Protein AF-A0A0A7CCP2-F1 (afdb_monomer)

InterPro domains:
  IPR008147 Glutamine synthetase, N-terminal domain [PF03951] (9-53)
  IPR008147 Glutamine synthetase, N-terminal domain [PS51986] (1-55)
  IPR027302 Glutamine synthetase, N-terminal conserved site [PS00180] (12-29)
  IPR036651 Glutamine synthetase, N-terminal domain superfamily [G3DSA:3.10.20.70] (2-60)
  IPR036651 Glutamine synthetase, N-terminal domain superfamily [SSF54368] (8-56)
  IPR050292 Glutamine Synthetase [PTHR20852] (4-107)

pLDDT: mean 92.14, std 7.13, range [53.66, 98.12]

Foldseek 3Di:
DDDLVNDDKDWDFQCVVVQDDPVQGIKIWRFDDKDDDPVDDVDIDTDTFIAGPVNPHGRPPRPVVVDDDDPPDDDDDDDDDFDDDPRHTPPAPPDDGDDDPDCPVVHDD

Nearest PDB structures (foldseek):
  2ojw-assembly1_B-2  TM=9.021E-01  e=1.898E-05  Homo sapiens
  2qc8-assembly1_H  TM=7.861E-01  e=1.015E-05  Homo sapiens
  2ojw-assembly1_C-2  TM=7.911E-01  e=1.573E-05  Homo sapiens
  7v4k-assembly1_E  TM=9.386E-01  e=9.078E-05  Camellia sinensis
  2ojw-assembly1_E-2  TM=7.839E-01  e=2.152E-05  Homo sapiens

Secondary structure (DSSP, 8-state):
---GGGSPPEEEEGGGGTSS-TTS-EEEEEEEEEEE-TTSTT-EEEEEEEE-TTSSSBPTT--GGGS---TT-----------EETTEETTS-SSS--S-SSSSTT---

Radius of gyration: 20.4 Å; Cα contacts (8 Å, |Δi|>4): 120; chains: 1; bounding box: 45×33×53 Å

Organism: NCBI:txid1484228

Solvent-accessible surface area (backbone atoms only — not comparable to full-atom values): 7394 Å² total; per-residue (Å²): 131,86,56,75,88,74,56,70,74,44,74,49,68,19,43,85,68,79,70,30,58,86,90,65,23,60,27,23,36,40,73,76,48,80,43,80,30,92,89,41,89,95,37,68,42,73,45,59,46,46,19,33,76,83,67,73,49,71,28,95,84,38,64,64,83,76,57,81,92,54,95,87,67,84,86,88,81,88,85,83,84,80,62,69,51,97,94,36,55,63,89,50,52,98,66,85,73,65,79,77,96,64,73,72,73,94,48,86,134

Structure (mmCIF, N/CA/C/O backbone):
data_AF-A0A0A7CCP2-F1
#
_entry.id   AF-A0A0A7CCP2-F1
#
loop_
_atom_site.group_PDB
_atom_site.id
_atom_site.type_symbol
_atom_site.label_atom_id
_atom_site.label_alt_id
_atom_site.label_comp_id
_atom_site.label_asym_id
_atom_site.label_entity_id
_atom_site.label_seq_id
_atom_site.pdbx_PDB_ins_code
_atom_site.Cartn_x
_atom_site.Cartn_y
_atom_site.Cartn_z
_atom_site.occupancy
_atom_site.B_iso_or_equiv
_atom_site.auth_seq_id
_atom_site.auth_comp_id
_atom_s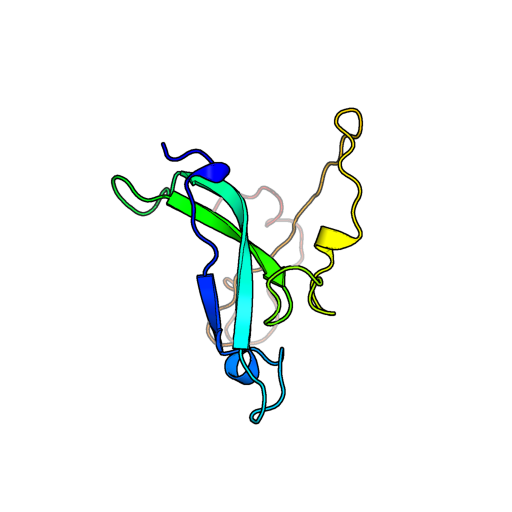ite.auth_asym_id
_atom_site.auth_atom_id
_atom_site.pdbx_PDB_model_num
ATOM 1 N N . PHE A 1 1 ? -19.704 -11.704 0.779 1.00 81.19 1 PHE A N 1
ATOM 2 C CA . PHE A 1 1 ? -18.528 -10.837 0.972 1.00 81.19 1 PHE A CA 1
ATOM 3 C C . PHE A 1 1 ? -18.670 -10.198 2.349 1.00 81.19 1 PHE A C 1
ATOM 5 O O . PHE A 1 1 ? -19.802 -9.814 2.638 1.00 81.19 1 PHE A O 1
ATOM 12 N N . PRO A 1 2 ? -17.644 -10.180 3.222 1.00 88.88 2 PRO A N 1
ATOM 13 C CA . PRO A 1 2 ? -17.786 -9.599 4.558 1.00 88.88 2 PRO A CA 1
ATOM 14 C C . PRO A 1 2 ? -18.061 -8.096 4.450 1.00 88.88 2 PRO A C 1
ATOM 16 O O . PRO A 1 2 ? -17.492 -7.431 3.582 1.00 88.88 2 PRO A O 1
ATOM 19 N N . THR A 1 3 ? -18.933 -7.572 5.309 1.00 92.75 3 THR A N 1
ATOM 20 C CA . THR A 1 3 ? -19.072 -6.120 5.467 1.00 92.75 3 THR A CA 1
ATOM 21 C C . THR A 1 3 ? -17.914 -5.592 6.308 1.00 92.75 3 THR A C 1
ATOM 23 O O . THR A 1 3 ? -17.258 -6.350 7.027 1.00 92.75 3 THR A O 1
ATOM 26 N N . LEU A 1 4 ? -17.633 -4.293 6.212 1.00 93.06 4 LEU A N 1
ATOM 27 C CA . LEU A 1 4 ? -16.505 -3.687 6.917 1.00 93.06 4 LEU A CA 1
ATOM 28 C C . LEU A 1 4 ? -16.627 -3.857 8.441 1.00 93.06 4 LEU A C 1
ATOM 30 O O . LEU A 1 4 ? -15.640 -4.119 9.118 1.00 93.06 4 LEU A O 1
ATOM 34 N N . GLU A 1 5 ? -17.852 -3.788 8.965 1.00 93.38 5 GLU A N 1
ATOM 35 C CA . GLU A 1 5 ? -18.175 -3.889 10.393 1.00 93.38 5 GLU A CA 1
ATOM 36 C C . GLU A 1 5 ? -17.981 -5.303 10.956 1.00 93.38 5 GLU A C 1
ATOM 38 O O . GLU A 1 5 ? -17.905 -5.483 12.169 1.00 93.38 5 GLU A O 1
ATOM 43 N N . GLN A 1 6 ? -17.914 -6.316 10.089 1.00 95.00 6 GLN A N 1
ATOM 44 C CA . GLN A 1 6 ? -17.680 -7.707 10.482 1.00 95.00 6 GLN A CA 1
ATOM 45 C C . GLN A 1 6 ? -16.192 -8.023 10.671 1.00 95.00 6 GLN A C 1
ATOM 47 O O . GLN A 1 6 ? -15.857 -9.088 11.192 1.00 95.00 6 GLN A O 1
ATOM 52 N N . LEU A 1 7 ? -15.298 -7.136 10.225 1.00 96.25 7 LEU A N 1
ATOM 53 C CA . LEU A 1 7 ? -13.859 -7.346 10.298 1.00 96.25 7 LEU A CA 1
ATOM 54 C C . LEU A 1 7 ? -13.314 -6.852 11.648 1.00 96.25 7 LEU A C 1
ATOM 56 O O . LEU A 1 7 ? -13.578 -5.711 12.034 1.00 96.25 7 LEU A O 1
ATOM 60 N N . PRO A 1 8 ? -12.546 -7.679 12.380 1.00 96.69 8 PRO A N 1
ATOM 61 C CA . PRO A 1 8 ? -11.993 -7.277 13.664 1.00 96.69 8 PRO A CA 1
ATOM 62 C C . PRO A 1 8 ? -10.848 -6.274 13.486 1.00 96.69 8 PRO A C 1
ATOM 64 O O . PRO A 1 8 ? -10.191 -6.222 12.442 1.00 96.69 8 PRO A O 1
ATOM 67 N N . LEU A 1 9 ? -10.558 -5.526 14.553 1.00 97.00 9 LEU A N 1
ATOM 68 C CA . LEU A 1 9 ? -9.256 -4.877 14.683 1.00 97.00 9 LEU A CA 1
ATOM 69 C C . LEU A 1 9 ? -8.168 -5.947 14.729 1.00 97.00 9 LEU A C 1
ATOM 71 O O . LEU A 1 9 ? -8.364 -7.022 15.302 1.00 97.00 9 LEU A O 1
ATOM 75 N N . TRP A 1 10 ? -7.010 -5.631 14.165 1.00 97.25 10 TRP A N 1
ATOM 76 C CA . TRP A 1 10 ? -5.849 -6.509 14.244 1.00 97.25 10 TRP A CA 1
ATOM 77 C C . TRP A 1 10 ? -4.621 -5.747 14.725 1.00 97.25 10 TRP A C 1
ATOM 79 O O . TRP A 1 10 ? -4.667 -4.532 14.873 1.00 97.25 10 TRP A O 1
ATOM 89 N N . GLY A 1 11 ? -3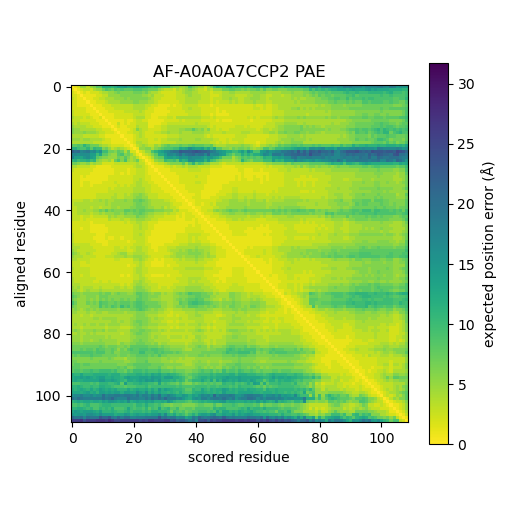.537 -6.453 15.014 1.00 96.06 11 GLY A N 1
ATOM 90 C CA . GLY A 1 11 ? -2.313 -5.878 15.550 1.00 96.06 11 GLY A CA 1
ATOM 91 C C . GLY A 1 11 ? -1.115 -6.309 14.726 1.00 96.06 11 GLY A C 1
ATOM 92 O O . GLY A 1 11 ? -1.134 -7.373 14.105 1.00 96.06 11 GLY A O 1
ATOM 93 N N . PHE A 1 12 ? -0.080 -5.482 14.726 1.00 95.75 12 PHE A N 1
ATOM 94 C CA . PHE A 1 12 ? 1.219 -5.824 14.165 1.00 95.75 12 PHE A CA 1
ATOM 95 C C . PHE A 1 12 ? 2.338 -5.160 14.967 1.00 95.75 12 PHE A C 1
ATOM 97 O O . PHE A 1 12 ? 2.116 -4.168 15.662 1.00 95.75 12 PHE A O 1
ATOM 104 N N . ASP A 1 13 ? 3.541 -5.714 14.842 1.00 94.56 13 ASP A N 1
ATOM 105 C CA . ASP A 1 13 ? 4.750 -5.143 15.425 1.00 94.56 13 ASP A CA 1
ATOM 106 C C . ASP A 1 13 ? 5.258 -3.975 14.565 1.00 94.56 13 ASP A C 1
ATOM 108 O O . ASP A 1 13 ? 5.830 -4.166 13.489 1.00 94.56 13 ASP A O 1
ATOM 112 N N . GLY A 1 14 ? 5.051 -2.752 15.050 1.00 93.75 14 GLY A N 1
ATOM 113 C CA . GLY A 1 14 ? 5.464 -1.511 14.402 1.00 93.75 14 GLY A CA 1
ATOM 114 C C . GLY A 1 14 ? 6.973 -1.256 14.427 1.00 93.75 14 GLY A C 1
ATOM 115 O O . GLY A 1 14 ? 7.459 -0.423 13.659 1.00 93.75 14 GLY A O 1
ATOM 116 N N . SER A 1 15 ? 7.750 -1.972 15.250 1.00 92.69 15 SER A N 1
ATOM 117 C CA . SER A 1 15 ? 9.214 -1.810 15.256 1.00 92.69 15 SER A CA 1
ATOM 118 C C . SER A 1 15 ? 9.850 -2.307 13.955 1.00 92.69 15 SER A C 1
ATOM 120 O O . SER A 1 15 ? 10.792 -1.702 13.440 1.00 92.69 15 SER A O 1
ATOM 122 N N . SER A 1 16 ? 9.250 -3.332 13.350 1.00 92.56 16 SER A N 1
ATOM 123 C CA . SER A 1 16 ? 9.668 -3.913 12.073 1.00 92.56 16 SER A CA 1
ATOM 124 C C . SER A 1 16 ? 9.267 -3.072 10.848 1.00 92.56 16 SER A C 1
ATOM 126 O O . SER A 1 16 ? 9.696 -3.363 9.732 1.00 92.56 16 SER A O 1
ATOM 128 N N . THR A 1 17 ? 8.463 -2.019 11.032 1.00 94.12 17 THR A N 1
ATOM 129 C CA . THR A 1 17 ? 7.961 -1.145 9.955 1.00 94.12 17 THR A CA 1
ATOM 130 C C . THR A 1 17 ? 8.362 0.323 10.129 1.00 94.12 17 THR A C 1
ATOM 132 O O . THR A 1 17 ? 7.869 1.178 9.396 1.00 94.12 17 THR A O 1
ATOM 135 N N . GLN A 1 18 ? 9.269 0.626 11.070 1.00 93.00 18 GLN A N 1
ATOM 136 C CA . GLN A 1 18 ? 9.680 1.994 11.436 1.00 93.00 18 GLN A CA 1
ATOM 137 C C . GLN A 1 18 ? 8.526 2.856 11.981 1.00 93.00 18 GLN A C 1
ATOM 139 O O . GLN A 1 18 ? 8.521 4.077 11.836 1.00 93.00 18 GLN A O 1
ATOM 144 N N . GLN A 1 19 ? 7.530 2.222 12.598 1.00 92.38 19 GLN A N 1
ATOM 145 C CA . GLN A 1 19 ? 6.363 2.893 13.173 1.00 92.38 19 GLN A CA 1
ATOM 146 C C . GLN A 1 19 ? 6.393 2.928 14.700 1.00 92.38 19 GLN A C 1
ATOM 148 O O . GLN A 1 19 ? 5.597 3.635 15.297 1.00 92.38 19 GLN A O 1
ATOM 153 N N . ALA A 1 20 ? 7.321 2.233 15.353 1.00 87.25 20 ALA A N 1
ATOM 154 C CA . ALA A 1 20 ? 7.460 2.312 16.798 1.00 87.25 20 ALA A CA 1
ATOM 155 C C . ALA A 1 20 ? 8.885 1.993 17.258 1.00 87.25 20 ALA A C 1
ATOM 157 O O . ALA A 1 20 ? 9.635 1.291 16.581 1.00 87.25 20 ALA A O 1
ATOM 158 N N . GLU A 1 21 ? 9.253 2.496 18.434 1.00 78.81 21 GLU A N 1
ATOM 159 C CA . GLU A 1 21 ? 10.505 2.126 19.092 1.00 78.81 21 GLU A CA 1
ATOM 160 C C . GLU A 1 21 ? 10.328 0.805 19.862 1.00 78.81 21 GLU A C 1
ATOM 162 O O . GLU A 1 21 ? 9.264 0.527 20.416 1.00 78.81 21 GLU A O 1
ATOM 167 N N . GLY A 1 22 ? 11.376 -0.026 19.901 1.00 68.19 22 GLY A N 1
ATOM 168 C CA . GLY A 1 22 ? 11.293 -1.449 20.277 1.00 68.19 22 GLY A CA 1
ATOM 169 C C . GLY A 1 22 ? 10.810 -1.788 21.698 1.00 68.19 22 GLY A C 1
ATOM 170 O O . GLY A 1 22 ? 10.703 -2.961 22.027 1.00 68.19 22 GLY A O 1
ATOM 171 N N . HIS A 1 23 ? 10.525 -0.800 22.548 1.00 68.69 23 HIS A N 1
ATOM 172 C CA . HIS A 1 23 ? 10.001 -0.999 23.905 1.00 68.69 23 HIS A CA 1
ATOM 173 C C . HIS A 1 23 ? 8.475 -0.811 24.013 1.00 68.69 23 HIS A C 1
ATOM 175 O O . HIS A 1 23 ? 7.891 -1.193 25.023 1.00 68.69 23 HIS A O 1
ATOM 181 N N . SER A 1 24 ? 7.826 -0.252 22.987 1.00 74.38 24 SER A N 1
ATOM 182 C CA . SER A 1 24 ? 6.366 -0.120 22.880 1.00 74.38 24 SER A CA 1
ATOM 183 C C . SER A 1 24 ? 5.973 -0.205 21.407 1.00 74.38 24 SER A C 1
ATOM 185 O O . SER A 1 24 ? 5.631 0.806 20.791 1.00 74.38 24 SER A O 1
ATOM 187 N N . SER A 1 25 ? 6.088 -1.404 20.831 1.00 84.31 25 SER A N 1
ATOM 188 C CA . SER A 1 25 ? 6.056 -1.568 19.380 1.00 84.31 25 SER A CA 1
ATOM 189 C C . SER A 1 25 ? 4.686 -1.873 18.778 1.00 84.31 25 SER A C 1
ATOM 191 O O . SER A 1 25 ? 4.534 -1.783 17.562 1.00 84.31 25 SER A O 1
ATOM 193 N N . ASP A 1 26 ? 3.684 -2.195 19.595 1.00 90.44 26 ASP A N 1
ATOM 194 C CA . ASP A 1 26 ? 2.371 -2.596 19.093 1.00 90.44 26 ASP A CA 1
ATOM 195 C C . ASP A 1 26 ? 1.678 -1.462 18.324 1.00 90.44 26 ASP A C 1
ATOM 197 O O . ASP A 1 26 ? 1.605 -0.315 18.764 1.00 90.44 26 ASP A O 1
ATOM 201 N N . CYS A 1 27 ? 1.126 -1.796 17.162 1.00 94.75 27 CYS A N 1
ATOM 202 C CA . CYS A 1 27 ? 0.267 -0.924 16.368 1.00 94.75 27 CYS A CA 1
ATOM 203 C C . CYS A 1 27 ? -1.023 -1.665 16.019 1.00 94.75 27 CYS A C 1
ATOM 205 O O . CYS A 1 27 ? -1.022 -2.883 15.834 1.00 94.75 27 CYS A O 1
ATOM 207 N N . VAL A 1 28 ? -2.130 -0.931 15.896 1.00 97.38 28 VAL A N 1
ATOM 208 C CA . VAL A 1 28 ? -3.448 -1.510 15.604 1.00 97.38 28 VAL A CA 1
ATOM 209 C C . VAL A 1 28 ? -3.857 -1.204 14.164 1.00 97.38 28 VAL A C 1
ATOM 211 O O . VAL A 1 28 ? -3.785 -0.064 13.712 1.00 97.38 28 VAL A O 1
ATOM 214 N N . LEU A 1 29 ? -4.320 -2.223 13.445 1.00 98.12 29 LEU A N 1
ATOM 215 C CA . LEU A 1 29 ? -4.949 -2.127 12.132 1.00 98.12 29 LEU A CA 1
ATOM 216 C C . LEU A 1 29 ? -6.460 -1.990 12.301 1.00 98.12 29 LEU A C 1
ATOM 218 O O . LEU A 1 29 ? -7.121 -2.887 12.830 1.00 98.12 29 LEU A O 1
ATOM 222 N N . LYS A 1 30 ? -7.004 -0.882 11.802 1.00 97.56 30 LYS A N 1
ATOM 223 C CA . LYS A 1 30 ? -8.441 -0.623 11.727 1.00 97.56 30 LYS A CA 1
ATOM 224 C C . LYS A 1 30 ? -8.908 -0.747 10.272 1.00 97.56 30 LYS A C 1
ATOM 226 O O . LYS A 1 30 ? -8.496 0.080 9.458 1.00 97.56 30 LYS A O 1
ATOM 231 N N . PRO A 1 31 ? -9.759 -1.728 9.923 1.00 97.69 31 PRO A N 1
ATOM 232 C CA . PRO A 1 31 ? -10.304 -1.853 8.571 1.00 97.69 31 PRO A CA 1
ATOM 233 C C . PRO A 1 31 ? -11.030 -0.578 8.110 1.00 97.69 31 PRO A C 1
ATOM 235 O O . PRO A 1 31 ?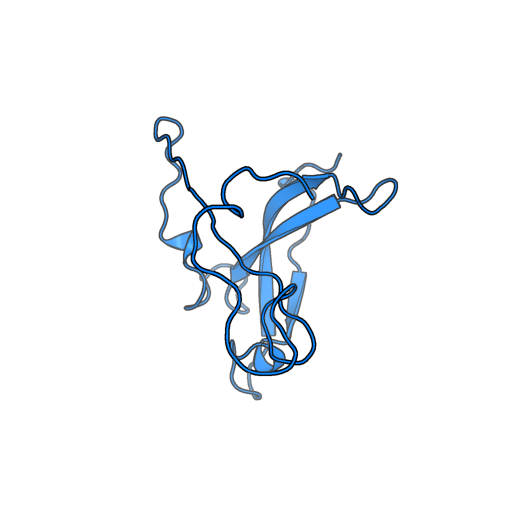 -11.824 -0.014 8.864 1.00 97.69 31 PRO A O 1
ATOM 238 N N . VAL A 1 32 ? -10.788 -0.145 6.865 1.00 96.44 32 VAL A N 1
ATOM 239 C CA . VAL A 1 32 ? -11.477 1.006 6.238 1.00 96.44 32 VAL A CA 1
ATOM 240 C C . VAL A 1 32 ? -12.075 0.717 4.862 1.00 96.44 32 VAL A C 1
ATOM 242 O O . VAL A 1 32 ? -13.019 1.390 4.461 1.00 96.44 32 VAL A O 1
ATOM 245 N N . ALA A 1 33 ? -11.572 -0.284 4.137 1.00 95.81 33 ALA A N 1
ATOM 246 C CA . ALA A 1 33 ? -12.162 -0.718 2.872 1.00 95.81 33 ALA A CA 1
ATOM 247 C C . ALA A 1 33 ? -11.871 -2.198 2.601 1.00 95.81 33 ALA A C 1
ATOM 249 O O . ALA A 1 33 ? -10.858 -2.734 3.055 1.00 95.81 33 ALA A O 1
ATOM 250 N N . VAL A 1 34 ? -12.753 -2.849 1.839 1.00 96.75 34 VAL A N 1
ATOM 251 C CA . VAL A 1 34 ? -12.635 -4.268 1.483 1.00 96.75 34 VAL A CA 1
ATOM 252 C C . VAL A 1 34 ? -12.790 -4.432 -0.024 1.00 96.75 34 VAL A C 1
ATOM 254 O O . VAL A 1 34 ? -13.745 -3.924 -0.609 1.00 96.75 34 VAL A O 1
ATOM 257 N N . PHE A 1 35 ? -11.876 -5.177 -0.643 1.00 95.81 35 PHE A N 1
ATOM 258 C CA . PHE A 1 35 ? -11.862 -5.449 -2.080 1.00 95.81 35 PHE A CA 1
ATOM 259 C C . PHE A 1 35 ? -11.723 -6.954 -2.346 1.00 95.81 35 PHE A C 1
ATOM 261 O O . PHE A 1 35 ? -11.067 -7.648 -1.564 1.00 95.81 35 PHE A O 1
ATOM 268 N N . PRO A 1 36 ? -12.320 -7.502 -3.420 1.00 95.25 36 PRO A N 1
ATOM 269 C CA . PRO A 1 36 ? -12.073 -8.885 -3.829 1.00 95.25 36 PRO A CA 1
ATOM 270 C C . PRO A 1 36 ? -10.591 -9.118 -4.131 1.00 95.25 36 PRO A C 1
ATOM 272 O O . PRO A 1 36 ? -9.968 -8.316 -4.824 1.00 95.25 36 PRO A O 1
ATOM 275 N N . ASP A 1 37 ? -10.028 -10.217 -3.630 1.00 96.25 37 ASP A N 1
ATOM 276 C CA . ASP A 1 37 ? -8.652 -10.597 -3.950 1.00 96.25 37 ASP A CA 1
ATOM 277 C C . ASP A 1 37 ? -8.618 -11.354 -5.284 1.00 96.25 37 ASP A C 1
ATOM 279 O O . ASP A 1 37 ? -9.066 -12.497 -5.378 1.00 96.25 37 ASP A O 1
ATOM 283 N N . ALA A 1 38 ? -8.072 -10.721 -6.324 1.00 96.06 38 ALA A N 1
ATOM 284 C CA . ALA A 1 38 ? -7.963 -11.319 -7.654 1.00 96.06 38 ALA A CA 1
ATOM 285 C C . ALA A 1 38 ? -7.003 -12.526 -7.710 1.00 96.06 38 ALA A C 1
ATOM 287 O O . ALA A 1 38 ? -7.076 -13.315 -8.651 1.00 96.06 38 ALA A O 1
ATOM 288 N N . ALA A 1 39 ? -6.110 -12.688 -6.728 1.00 96.81 39 ALA A N 1
ATOM 289 C CA . ALA A 1 39 ? -5.119 -13.762 -6.692 1.00 96.81 39 ALA A CA 1
ATOM 290 C C . ALA A 1 39 ? -5.576 -14.998 -5.899 1.00 96.81 39 ALA A C 1
ATOM 292 O O . ALA A 1 39 ? -4.909 -16.034 -5.941 1.00 96.81 39 ALA A O 1
ATOM 293 N N . ARG A 1 40 ? -6.688 -14.918 -5.153 1.00 95.38 40 ARG A N 1
ATOM 294 C CA . ARG A 1 40 ? -7.141 -15.989 -4.252 1.00 95.38 40 ARG A CA 1
ATOM 295 C C . ARG A 1 40 ? -8.613 -16.325 -4.458 1.00 95.38 40 ARG A C 1
ATOM 297 O O . ARG A 1 40 ? -9.475 -15.454 -4.470 1.00 95.38 40 ARG A O 1
ATOM 304 N N . THR A 1 41 ? -8.931 -17.619 -4.520 1.00 94.31 41 THR A N 1
ATOM 305 C CA . THR A 1 41 ? -10.333 -18.068 -4.493 1.00 94.31 41 THR A CA 1
ATOM 306 C C . THR A 1 41 ? -10.923 -17.786 -3.114 1.00 94.31 41 THR A C 1
ATOM 308 O O . THR A 1 41 ? -10.356 -18.209 -2.109 1.00 94.31 41 THR A O 1
ATOM 311 N N . ASN A 1 42 ? -12.055 -17.079 -3.065 1.00 92.38 42 ASN A N 1
ATOM 312 C CA . ASN A 1 42 ? -12.701 -16.630 -1.824 1.00 92.38 42 ASN A CA 1
ATOM 313 C C . ASN A 1 42 ? -11.795 -15.770 -0.916 1.00 92.38 42 ASN A C 1
ATOM 315 O O . ASN A 1 42 ? -11.983 -15.751 0.300 1.00 92.38 42 ASN A O 1
ATOM 319 N N . GLY A 1 43 ? -10.813 -15.068 -1.491 1.00 94.56 43 GLY A N 1
ATOM 320 C CA . GLY A 1 43 ? -9.968 -14.122 -0.767 1.00 94.56 43 GLY A CA 1
ATOM 321 C C . GLY A 1 43 ? -10.518 -12.697 -0.795 1.00 94.56 43 GLY A C 1
ATOM 322 O O . GLY A 1 43 ? -11.238 -12.301 -1.716 1.00 94.56 43 GLY A O 1
ATOM 323 N N . VAL A 1 44 ? -10.140 -11.912 0.214 1.00 95.88 44 VAL A N 1
ATOM 324 C CA . VAL A 1 44 ? -10.415 -10.473 0.279 1.00 95.88 44 VAL A CA 1
ATOM 325 C C . VAL A 1 44 ? -9.147 -9.715 0.660 1.00 95.88 44 VAL A C 1
ATOM 327 O O . VAL A 1 44 ? -8.357 -10.187 1.478 1.00 95.88 44 VAL A O 1
ATOM 330 N N . LEU A 1 45 ? -8.975 -8.531 0.081 1.00 96.88 45 LEU A N 1
ATOM 331 C CA . LEU A 1 45 ? -7.987 -7.543 0.489 1.00 96.88 45 LEU A CA 1
ATOM 332 C C . LEU A 1 45 ? -8.667 -6.542 1.421 1.00 96.88 45 LEU A C 1
ATOM 334 O O . LEU A 1 45 ? -9.706 -5.976 1.078 1.00 96.88 45 LEU A O 1
ATOM 338 N N . VAL A 1 46 ? -8.078 -6.324 2.594 1.00 97.81 46 VAL A N 1
ATOM 339 C CA . VAL A 1 46 ? -8.566 -5.355 3.579 1.00 97.81 46 VAL A CA 1
ATOM 340 C C . VAL A 1 46 ? -7.562 -4.215 3.650 1.00 97.81 46 VAL A C 1
ATOM 342 O O . VAL A 1 46 ? -6.417 -4.420 4.047 1.00 97.81 46 VAL A O 1
ATOM 345 N N . MET A 1 47 ? -7.987 -3.020 3.248 1.00 97.62 47 MET A N 1
ATOM 346 C CA . MET A 1 47 ? -7.215 -1.803 3.476 1.00 97.62 47 MET A CA 1
ATOM 347 C C . MET A 1 47 ? -7.478 -1.329 4.903 1.00 97.62 47 MET A C 1
ATOM 349 O O . MET A 1 47 ? -8.637 -1.241 5.321 1.00 97.62 47 MET A O 1
ATOM 353 N N . CYS A 1 48 ? -6.413 -1.003 5.632 1.00 97.94 48 CYS A N 1
ATOM 354 C CA . CYS A 1 48 ? -6.486 -0.595 7.02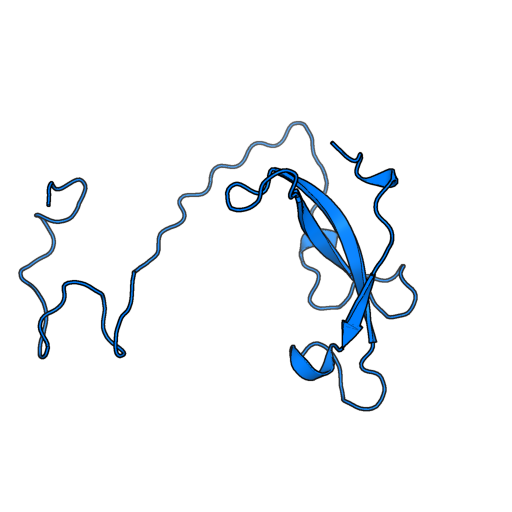9 1.00 97.94 48 CYS A CA 1
ATOM 355 C C . CYS A 1 48 ? -5.844 0.773 7.251 1.00 97.94 48 CYS A C 1
ATOM 357 O O . CYS A 1 48 ? -4.831 1.116 6.645 1.00 97.94 48 CYS A O 1
ATOM 359 N N . GLU A 1 49 ? -6.406 1.514 8.194 1.00 97.31 49 GLU A N 1
ATOM 360 C CA . GLU A 1 49 ? -5.721 2.595 8.885 1.00 97.31 49 GLU A CA 1
ATOM 361 C C . GLU A 1 49 ? -4.863 2.048 10.028 1.00 97.31 49 GLU A C 1
ATOM 363 O O . GLU A 1 49 ? -5.184 1.015 10.621 1.00 97.31 49 GLU A O 1
ATOM 368 N N . VAL A 1 50 ? -3.790 2.769 10.361 1.00 97.75 50 VAL A N 1
ATOM 369 C CA . VAL A 1 50 ? -2.932 2.444 11.506 1.00 97.75 50 VAL A CA 1
ATOM 370 C C . VAL A 1 50 ? -3.285 3.343 12.688 1.00 97.75 50 VAL A C 1
ATOM 372 O O . VAL A 1 50 ? -3.329 4.573 12.569 1.00 97.75 50 VAL A O 1
ATOM 375 N N . MET A 1 51 ? -3.510 2.720 13.837 1.00 97.31 51 MET A N 1
ATOM 376 C CA . MET A 1 51 ? -3.858 3.352 15.104 1.00 97.31 51 MET A CA 1
ATOM 377 C C . MET A 1 51 ? -2.777 3.052 16.149 1.00 97.31 51 MET A C 1
ATOM 379 O O . MET A 1 51 ? -2.062 2.052 16.054 1.00 97.31 51 MET A O 1
ATOM 383 N N . MET A 1 52 ? -2.684 3.909 17.162 1.00 95.75 52 MET A N 1
ATOM 384 C CA . MET A 1 52 ? -1.921 3.654 18.385 1.00 95.75 52 MET A CA 1
ATOM 385 C C . MET A 1 52 ? -2.468 2.408 19.121 1.00 95.75 52 MET A C 1
ATOM 387 O O . MET A 1 52 ? -3.597 1.988 18.842 1.00 95.75 52 MET A O 1
ATOM 391 N N . PRO A 1 53 ? -1.729 1.833 20.096 1.00 93.31 53 PRO A N 1
ATOM 392 C CA . PRO A 1 53 ? -2.182 0.672 20.878 1.00 93.31 53 PRO A CA 1
ATOM 393 C C . PRO A 1 53 ? -3.567 0.804 21.529 1.00 93.31 53 PRO A C 1
ATOM 395 O O . PRO A 1 53 ? -4.209 -0.198 21.828 1.00 93.31 53 PRO A O 1
ATOM 398 N N . ASP A 1 54 ? -4.047 2.030 21.751 1.00 93.00 54 ASP A N 1
ATOM 399 C CA . ASP A 1 54 ? -5.379 2.299 22.301 1.00 93.00 54 ASP A CA 1
ATOM 400 C C . ASP A 1 54 ? -6.536 1.980 21.329 1.00 93.00 54 ASP A C 1
ATOM 402 O O . ASP A 1 54 ? -7.704 2.023 21.727 1.00 93.00 54 ASP A O 1
ATOM 406 N N . GLY A 1 55 ? -6.227 1.695 20.057 1.00 92.44 55 GLY A N 1
ATOM 407 C CA . GLY A 1 55 ? -7.185 1.406 18.989 1.00 92.44 55 GLY A CA 1
ATOM 408 C C . GLY A 1 55 ? -8.075 2.589 18.590 1.00 92.44 55 GLY A C 1
ATOM 409 O O . GLY A 1 55 ? -9.031 2.406 17.835 1.00 92.44 55 GLY A O 1
ATOM 410 N N . LYS A 1 56 ? -7.799 3.796 19.097 1.00 94.25 56 LYS A N 1
ATOM 411 C CA . LYS A 1 56 ? -8.643 4.993 18.943 1.00 94.25 56 LYS A CA 1
ATOM 412 C C . LYS A 1 56 ? -7.879 6.176 18.373 1.00 94.25 56 LYS A C 1
ATOM 414 O O . LYS A 1 56 ? -8.415 6.882 17.523 1.00 94.25 56 LYS A O 1
ATOM 419 N N . THR A 1 57 ? -6.652 6.390 18.827 1.00 96.12 57 THR A N 1
ATOM 420 C CA . THR A 1 57 ? -5.818 7.509 18.399 1.00 96.12 57 THR A CA 1
ATOM 421 C C . THR A 1 57 ? -5.110 7.139 17.094 1.00 96.12 57 THR A C 1
ATOM 423 O O . THR A 1 57 ? -4.437 6.107 17.050 1.00 96.12 57 THR A O 1
ATOM 426 N N . PRO A 1 58 ? -5.243 7.925 16.009 1.00 97.06 58 PRO A N 1
ATOM 427 C CA . PRO A 1 58 ? -4.509 7.666 14.775 1.00 97.06 58 PRO A CA 1
ATOM 428 C C . PRO A 1 58 ? -2.999 7.690 15.015 1.00 97.06 58 PRO A C 1
ATOM 430 O O . PRO A 1 58 ? -2.484 8.572 15.703 1.00 97.06 58 PRO A O 1
ATOM 433 N N . HIS A 1 59 ? -2.277 6.741 14.425 1.00 96.56 59 HIS A N 1
ATOM 434 C CA . HIS A 1 59 ? -0.818 6.753 14.469 1.00 96.56 59 HIS A CA 1
ATOM 435 C C . HIS A 1 59 ? -0.266 7.982 13.704 1.00 96.56 59 HIS A C 1
ATOM 437 O O . HIS A 1 59 ? -0.864 8.363 12.697 1.00 96.56 59 HIS A O 1
ATOM 443 N N . PRO A 1 60 ? 0.880 8.595 14.071 1.00 95.50 60 PRO A N 1
ATOM 444 C CA . PRO A 1 60 ? 1.436 9.760 13.355 1.00 95.50 60 PRO A CA 1
ATOM 445 C C . PRO A 1 60 ? 1.656 9.577 11.837 1.00 95.50 60 PRO A C 1
ATOM 447 O O . PRO A 1 60 ? 1.642 10.545 11.062 1.00 95.50 60 PRO A O 1
ATOM 450 N N . SER A 1 61 ? 1.844 8.331 11.389 1.00 95.69 61 SER A N 1
ATOM 451 C CA . SER A 1 61 ? 1.944 7.973 9.965 1.00 95.69 61 SER A CA 1
ATOM 452 C C . SER A 1 61 ? 0.589 7.875 9.247 1.00 95.69 61 SER A C 1
ATOM 454 O O . SER A 1 61 ? 0.560 7.837 8.018 1.00 95.69 61 SER A O 1
ATOM 456 N N . ASN A 1 62 ? -0.531 7.838 9.973 1.00 97.50 62 ASN A N 1
ATOM 457 C CA . ASN A 1 62 ? -1.875 7.706 9.417 1.00 97.50 62 ASN A CA 1
ATOM 458 C C . ASN A 1 62 ? -2.332 9.032 8.790 1.00 97.50 62 ASN A C 1
ATOM 460 O O . ASN A 1 62 ? -2.940 9.882 9.437 1.00 97.50 62 ASN A O 1
ATOM 464 N N . LYS A 1 63 ? -2.031 9.203 7.499 1.00 97.00 63 LYS A N 1
ATOM 465 C CA . LYS A 1 63 ? -2.486 10.354 6.703 1.00 97.00 63 LYS A CA 1
ATOM 466 C C . LYS A 1 63 ? -3.930 10.230 6.240 1.00 97.00 63 LYS A C 1
ATOM 468 O O . LYS A 1 63 ? -4.533 11.236 5.888 1.00 97.00 63 LYS A O 1
ATOM 473 N N . ARG A 1 64 ? -4.510 9.026 6.267 1.00 95.62 64 ARG A N 1
ATOM 474 C CA . ARG A 1 64 ? -5.932 8.856 5.966 1.00 95.62 64 ARG A CA 1
ATOM 475 C C . ARG A 1 64 ? -6.750 9.653 6.983 1.00 95.62 64 ARG A C 1
ATOM 477 O O . ARG A 1 64 ? -7.604 10.421 6.568 1.00 95.62 64 ARG A O 1
ATOM 484 N N . ALA A 1 65 ? -6.459 9.536 8.279 1.00 95.12 65 ALA A N 1
ATOM 485 C CA . ALA A 1 65 ? -7.249 10.171 9.340 1.00 95.12 65 ALA A CA 1
ATOM 486 C C . ALA A 1 65 ? -7.363 11.709 9.232 1.00 95.12 65 ALA A C 1
ATOM 488 O O . ALA A 1 65 ? -8.206 12.306 9.895 1.00 95.12 65 ALA A O 1
ATOM 489 N N . THR A 1 66 ? -6.529 12.361 8.411 1.00 94.12 66 THR A N 1
ATOM 490 C CA . THR A 1 66 ? -6.600 13.807 8.142 1.00 94.12 66 THR A CA 1
ATOM 491 C C . THR A 1 66 ? -7.476 14.174 6.941 1.00 94.12 66 THR A C 1
ATOM 493 O O . THR A 1 66 ? -7.695 15.355 6.688 1.00 94.12 66 THR A O 1
ATOM 496 N N . VAL A 1 67 ? -7.938 13.190 6.170 1.00 93.00 67 VAL A N 1
ATOM 497 C CA . VAL A 1 67 ? -8.771 13.377 4.977 1.00 93.00 67 VAL A CA 1
ATOM 498 C C . VAL A 1 67 ? -10.239 13.263 5.373 1.00 93.00 67 VAL A C 1
ATOM 500 O O . VAL A 1 67 ? -10.643 12.291 6.006 1.00 93.00 67 VAL A O 1
ATOM 503 N N . LEU A 1 68 ? -11.033 14.263 4.994 1.00 91.69 68 LEU A N 1
ATOM 504 C CA . LEU A 1 68 ? -12.474 14.274 5.230 1.00 91.69 68 LEU A CA 1
ATOM 505 C C . LEU A 1 68 ? -13.186 13.366 4.226 1.00 91.69 68 LEU A C 1
ATOM 507 O O . LEU A 1 68 ? -12.867 13.377 3.037 1.00 91.69 68 LEU A O 1
ATOM 511 N N . ASP A 1 69 ? -14.183 12.628 4.704 1.00 88.69 69 ASP A N 1
ATOM 512 C CA . ASP A 1 69 ? -15.083 11.880 3.835 1.00 88.69 69 ASP A CA 1
ATOM 513 C C . ASP A 1 69 ? -16.139 12.840 3.259 1.00 88.69 69 ASP A C 1
ATOM 515 O O . ASP A 1 69 ? -17.038 13.294 3.966 1.00 88.69 69 ASP A O 1
ATOM 519 N N . ASP A 1 70 ? -16.013 13.159 1.970 1.00 92.62 70 ASP A N 1
ATOM 520 C CA . ASP A 1 70 ? -16.962 13.979 1.211 1.00 92.62 70 ASP A CA 1
ATOM 521 C C . ASP A 1 70 ? -17.477 13.188 0.003 1.00 92.62 70 ASP A C 1
ATOM 523 O O . ASP A 1 70 ? -16.751 12.940 -0.959 1.00 92.62 70 ASP A O 1
ATOM 527 N N . ALA A 1 71 ? -18.751 12.792 0.051 1.00 91.25 71 ALA A N 1
ATOM 528 C CA . ALA A 1 71 ? -19.387 12.005 -1.004 1.00 91.25 71 ALA A CA 1
ATOM 529 C C . ALA A 1 71 ? -19.587 12.780 -2.322 1.00 91.25 71 ALA A C 1
ATOM 531 O O . ALA A 1 71 ? -19.847 12.166 -3.357 1.00 91.25 71 ALA A O 1
ATOM 532 N N . GLY A 1 72 ? -19.507 14.115 -2.294 1.00 94.12 72 GLY A N 1
ATOM 533 C CA . GLY A 1 72 ? -19.634 14.970 -3.474 1.00 94.12 72 GLY A CA 1
ATOM 534 C C . GLY A 1 72 ? -18.306 15.260 -4.173 1.00 94.12 72 GLY A C 1
ATOM 535 O O . GLY A 1 72 ? -18.312 15.726 -5.313 1.00 94.12 72 GLY A O 1
ATOM 536 N N . ALA A 1 73 ? -17.173 14.985 -3.524 1.00 95.19 73 ALA A N 1
ATOM 537 C CA . ALA A 1 73 ? -15.852 15.281 -4.061 1.00 95.19 73 ALA A CA 1
ATOM 538 C C . ALA A 1 73 ? -15.355 14.169 -5.000 1.00 95.19 73 ALA A C 1
ATOM 540 O O . ALA A 1 73 ? -15.413 12.984 -4.676 1.00 95.19 73 ALA A O 1
ATOM 541 N N . TRP A 1 74 ? -14.860 14.553 -6.181 1.00 95.50 74 TRP A N 1
ATOM 542 C CA . TRP A 1 74 ? -14.342 13.629 -7.194 1.00 95.50 74 TRP A CA 1
ATOM 543 C C . TRP A 1 74 ? -12.877 13.942 -7.481 1.00 95.50 74 TRP A C 1
ATOM 545 O O . TRP A 1 74 ? -12.514 15.095 -7.716 1.00 95.50 74 TRP A O 1
ATOM 555 N N . PHE A 1 75 ? -12.044 12.903 -7.498 1.00 94.88 75 PHE A N 1
ATOM 556 C CA . PHE A 1 75 ? -10.608 13.010 -7.737 1.00 94.88 75 PHE A CA 1
ATOM 557 C C . PHE A 1 75 ? -10.176 11.992 -8.792 1.00 94.88 75 PHE A C 1
ATOM 559 O O . PHE A 1 75 ? -10.641 10.853 -8.789 1.00 94.88 75 PHE A O 1
ATOM 566 N N . GLY A 1 76 ? -9.274 12.405 -9.681 1.00 96.19 76 GLY A N 1
ATOM 567 C CA . GLY A 1 76 ? -8.592 11.534 -10.635 1.00 96.19 76 GLY A CA 1
ATOM 568 C C . GLY A 1 76 ? -7.088 11.582 -10.390 1.00 96.19 76 GLY A C 1
ATOM 569 O O . GLY A 1 76 ? -6.542 12.657 -10.150 1.00 96.19 76 GLY A O 1
ATOM 570 N N . PHE A 1 77 ? -6.431 10.424 -10.439 1.00 96.25 77 PHE A N 1
ATOM 571 C CA . PHE A 1 77 ? -4.986 10.301 -10.256 1.00 96.25 77 PHE A CA 1
ATOM 572 C C . PHE A 1 77 ? -4.374 9.544 -11.433 1.00 96.25 77 PHE A C 1
ATOM 574 O O . PHE A 1 77 ? -4.850 8.470 -11.799 1.00 96.25 77 PHE A O 1
ATOM 581 N N . GLU A 1 78 ? -3.292 10.083 -11.986 1.00 97.31 78 GLU A N 1
ATOM 582 C CA . GLU A 1 78 ? -2.489 9.442 -13.029 1.00 97.31 78 GLU A CA 1
ATOM 583 C C . GLU A 1 78 ? -1.230 8.853 -12.375 1.00 97.31 78 GLU A C 1
ATOM 585 O O . GLU A 1 78 ? -0.236 9.543 -12.157 1.00 97.31 78 GLU A O 1
ATOM 590 N N . GLN A 1 79 ? -1.297 7.579 -11.968 1.00 96.69 79 GLN A N 1
ATOM 591 C CA . GLN A 1 79 ? -0.186 6.901 -11.292 1.00 96.69 79 GLN A CA 1
ATOM 592 C C . GLN A 1 79 ? 0.803 6.318 -12.309 1.00 96.69 79 GLN A C 1
ATOM 594 O O . GLN A 1 79 ? 0.583 5.235 -12.854 1.00 96.69 79 GLN A O 1
ATOM 599 N N . GLU A 1 80 ? 1.933 6.993 -12.507 1.00 96.38 80 GLU A N 1
ATOM 600 C CA . GLU A 1 80 ? 3.071 6.448 -13.255 1.00 96.38 80 GLU A CA 1
ATOM 601 C C . GLU A 1 80 ? 3.940 5.531 -12.379 1.00 96.38 80 GLU A C 1
ATOM 603 O O . GLU A 1 80 ? 4.054 5.722 -11.165 1.00 96.38 80 GLU A O 1
ATOM 608 N N . TYR A 1 81 ? 4.568 4.523 -12.986 1.00 95.62 81 TYR A N 1
ATOM 609 C CA . TYR A 1 81 ? 5.526 3.632 -12.328 1.00 95.62 81 TYR A CA 1
ATOM 610 C C . TYR A 1 81 ? 6.480 2.996 -13.350 1.00 95.62 81 TYR A C 1
ATOM 612 O O . TYR A 1 81 ? 6.189 2.943 -14.544 1.00 95.62 81 TYR A O 1
ATOM 620 N N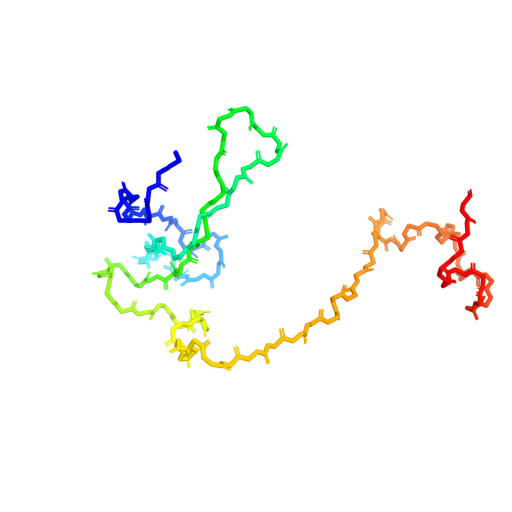 . PHE A 1 82 ? 7.617 2.479 -12.875 1.00 94.62 82 PHE A N 1
ATOM 621 C CA . PHE A 1 82 ? 8.629 1.822 -13.707 1.00 94.62 82 PHE A CA 1
ATOM 622 C C . PHE A 1 82 ? 8.923 0.417 -13.187 1.00 94.62 82 PHE A C 1
ATOM 624 O O . PHE A 1 82 ? 9.142 0.225 -11.990 1.00 94.62 82 PHE A O 1
ATOM 631 N N . PHE A 1 83 ? 9.003 -0.565 -14.084 1.00 96.38 83 PHE A N 1
ATOM 632 C CA . PHE A 1 83 ? 9.514 -1.885 -13.728 1.00 96.38 83 PHE A CA 1
ATOM 633 C C . PHE A 1 83 ? 11.035 -1.855 -13.630 1.00 96.38 83 PHE A C 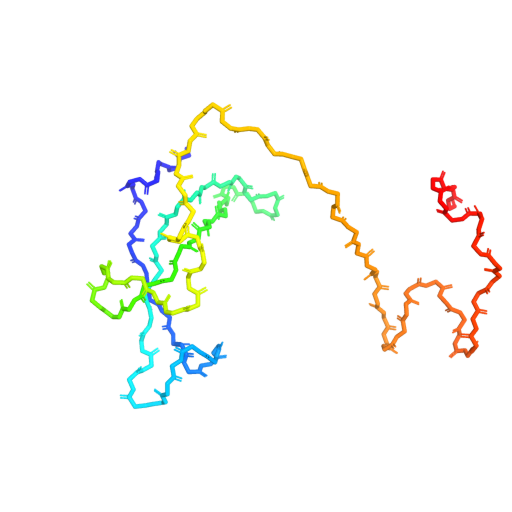1
ATOM 635 O O . PHE A 1 83 ? 11.706 -1.327 -14.513 1.00 96.38 83 PHE A O 1
ATOM 642 N N . TYR A 1 84 ? 11.577 -2.459 -12.577 1.00 95.62 84 TYR A N 1
ATOM 643 C CA . TYR A 1 84 ? 13.014 -2.608 -12.370 1.00 95.62 84 TYR A CA 1
ATOM 644 C C . TYR A 1 84 ? 13.376 -4.079 -12.216 1.00 95.62 84 TYR A C 1
ATOM 646 O O . TYR A 1 84 ? 12.640 -4.860 -11.613 1.00 95.62 84 TYR A O 1
ATOM 654 N N . LYS A 1 85 ? 14.540 -4.443 -12.745 1.00 94.12 85 LYS A N 1
ATOM 655 C CA . LYS A 1 85 ? 15.153 -5.755 -12.582 1.00 94.12 85 LYS A CA 1
ATOM 656 C C . LYS A 1 85 ? 16.666 -5.583 -12.470 1.00 94.12 85 LYS A C 1
ATOM 658 O O . LYS A 1 85 ? 17.256 -4.816 -13.224 1.00 94.12 85 LYS A O 1
ATOM 663 N N . ASP A 1 86 ? 17.280 -6.262 -11.503 1.00 93.12 86 ASP A N 1
ATOM 664 C CA . ASP A 1 86 ? 18.735 -6.258 -11.290 1.00 93.12 86 ASP A CA 1
ATOM 665 C C . ASP A 1 86 ? 19.332 -4.836 -11.174 1.00 93.12 86 ASP A C 1
ATOM 667 O O . ASP A 1 86 ? 20.380 -4.515 -11.732 1.00 93.12 86 ASP A O 1
ATOM 671 N N . GLY A 1 87 ? 18.622 -3.948 -10.465 1.00 93.19 87 GLY A N 1
ATOM 672 C CA . GLY A 1 87 ? 19.046 -2.564 -10.223 1.00 93.19 87 GLY A CA 1
ATOM 673 C C . GLY A 1 87 ? 18.889 -1.611 -11.414 1.00 93.19 87 GLY A C 1
ATOM 674 O O . GLY A 1 87 ? 19.335 -0.467 -11.333 1.00 93.19 87 GLY A O 1
ATOM 675 N N . ARG A 1 88 ? 18.259 -2.042 -12.515 1.00 94.00 88 ARG A N 1
ATOM 676 C CA . ARG A 1 88 ? 18.049 -1.221 -13.720 1.00 94.00 88 ARG A CA 1
ATOM 677 C C . ARG A 1 88 ? 16.592 -1.275 -14.204 1.00 94.00 88 ARG A C 1
ATOM 679 O O . ARG A 1 88 ? 15.910 -2.262 -13.925 1.00 94.00 88 ARG A O 1
ATOM 686 N N . PRO A 1 89 ? 16.099 -0.251 -14.929 1.00 94.56 89 PRO A N 1
ATOM 687 C CA . PRO A 1 89 ? 14.771 -0.309 -15.528 1.00 94.56 89 PRO A CA 1
ATOM 688 C C . PRO A 1 89 ? 14.656 -1.492 -16.493 1.00 94.56 89 PRO A C 1
ATOM 690 O O . PRO A 1 89 ? 15.556 -1.751 -17.296 1.00 94.56 89 PRO A O 1
ATOM 693 N N . LEU A 1 90 ? 13.543 -2.213 -16.427 1.00 94.00 90 LEU A N 1
ATOM 694 C CA . LEU A 1 90 ? 13.268 -3.325 -17.325 1.00 94.00 90 LEU A CA 1
ATOM 695 C C . LEU A 1 90 ? 13.226 -2.819 -18.778 1.00 94.00 90 LEU A C 1
ATOM 697 O O . LEU A 1 90 ? 12.576 -1.820 -19.073 1.00 94.00 90 LEU A O 1
ATOM 701 N N . GLY A 1 91 ? 13.934 -3.502 -19.680 1.00 89.88 91 GLY A N 1
ATOM 702 C CA . GLY A 1 91 ? 14.061 -3.113 -21.092 1.00 89.88 91 GLY A CA 1
ATOM 703 C C . GLY A 1 91 ? 15.254 -2.201 -21.403 1.00 89.88 91 GLY A C 1
ATOM 704 O O . GLY A 1 91 ? 15.570 -2.001 -22.574 1.00 89.88 91 GLY A O 1
ATOM 705 N N . PHE A 1 92 ? 15.969 -1.687 -20.394 1.00 93.19 92 PHE A N 1
ATOM 706 C CA . PHE A 1 92 ? 17.228 -0.978 -20.633 1.00 93.19 92 PHE A CA 1
ATOM 707 C C . PHE A 1 92 ? 18.354 -1.955 -21.005 1.00 93.19 92 PHE A C 1
ATOM 709 O O . PHE A 1 92 ? 18.383 -3.086 -20.513 1.00 93.19 92 PHE A O 1
ATOM 716 N N . PRO A 1 93 ? 19.339 -1.513 -21.810 1.00 91.38 93 PRO A N 1
ATOM 717 C CA . PRO A 1 93 ? 20.560 -2.279 -22.020 1.00 91.38 93 PRO A CA 1
ATOM 718 C C . PRO A 1 93 ? 21.324 -2.476 -20.700 1.00 91.38 93 PRO A C 1
ATOM 720 O O . PRO A 1 93 ? 21.207 -1.680 -19.754 1.00 91.38 93 PRO A O 1
ATOM 723 N N . SER A 1 94 ? 22.141 -3.534 -20.648 1.00 91.06 94 SER A N 1
ATOM 724 C CA . SER A 1 94 ? 22.975 -3.875 -19.483 1.00 91.06 94 SER A CA 1
ATOM 725 C C . SER A 1 94 ? 23.905 -2.730 -19.067 1.00 91.06 94 SER A C 1
ATOM 727 O O . SER A 1 94 ? 24.194 -2.568 -17.883 1.00 91.06 94 SER A O 1
ATOM 729 N N . SER A 1 95 ? 24.308 -1.887 -20.018 1.00 92.38 95 SER A N 1
ATOM 730 C CA . SER A 1 95 ? 25.021 -0.632 -19.795 1.00 92.38 95 SER A CA 1
ATOM 731 C C . SER A 1 95 ? 24.438 0.492 -20.660 1.00 92.38 95 SER A C 1
ATOM 733 O O . SER A 1 95 ? 23.881 0.248 -21.727 1.00 92.38 95 SER A O 1
ATOM 735 N N . GLY A 1 96 ? 24.553 1.741 -20.198 1.00 90.19 96 GLY A N 1
ATOM 736 C CA . GLY A 1 96 ? 24.071 2.918 -20.933 1.00 90.19 96 GLY A CA 1
ATOM 737 C C . GLY A 1 96 ? 22.560 3.169 -20.827 1.00 90.19 96 GLY A C 1
ATOM 738 O O . GLY A 1 96 ? 21.939 2.838 -19.815 1.00 90.19 96 GLY A O 1
ATOM 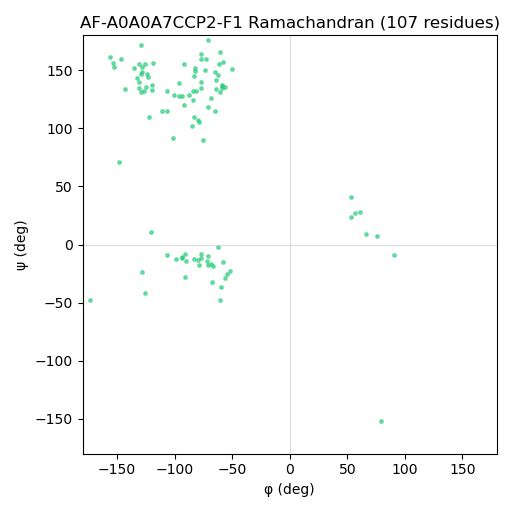739 N N . TYR A 1 97 ? 21.992 3.792 -21.860 1.00 92.12 97 TYR A N 1
ATOM 740 C CA . TYR A 1 97 ? 20.588 4.213 -21.960 1.00 92.12 97 TYR A CA 1
ATOM 741 C C . TYR A 1 97 ? 19.956 3.643 -23.241 1.00 92.12 97 TYR A C 1
ATOM 743 O O . TYR A 1 97 ? 20.690 3.348 -24.188 1.00 92.12 97 TYR A O 1
ATOM 751 N N . PRO A 1 98 ? 18.624 3.466 -23.296 1.00 90.12 98 PRO A N 1
ATOM 752 C CA . PRO A 1 98 ? 17.943 3.045 -24.516 1.00 90.12 98 PRO A CA 1
ATOM 753 C C . PRO A 1 98 ? 17.934 4.165 -25.571 1.00 90.12 98 PRO A C 1
ATOM 755 O O . PRO A 1 98 ? 18.355 5.295 -25.315 1.00 90.12 98 PRO A O 1
ATOM 758 N N . ALA A 1 99 ? 17.412 3.853 -26.761 1.00 88.12 99 ALA A N 1
ATOM 759 C CA . ALA A 1 99 ? 17.127 4.855 -27.785 1.00 88.12 99 ALA A CA 1
ATOM 760 C C . ALA A 1 99 ? 16.158 5.941 -27.256 1.00 88.12 99 ALA A C 1
ATOM 762 O O . ALA A 1 99 ? 15.405 5.659 -26.314 1.00 88.12 99 ALA A O 1
ATOM 763 N N . PRO A 1 100 ? 16.152 7.157 -27.848 1.00 86.06 100 PRO A N 1
ATOM 764 C CA . PRO A 1 100 ? 15.346 8.283 -27.379 1.00 86.06 100 PRO A CA 1
ATOM 765 C C . PRO A 1 100 ? 13.871 7.952 -27.140 1.00 86.06 100 PRO A C 1
ATOM 767 O O . PRO A 1 100 ? 13.285 7.088 -27.793 1.00 86.06 100 PRO A O 1
ATOM 770 N N . GLN A 1 101 ? 13.269 8.683 -26.204 1.00 76.25 101 GLN A N 1
ATOM 771 C CA . GLN A 1 101 ? 11.856 8.558 -25.864 1.00 76.25 101 GLN A CA 1
ATOM 772 C C . GLN A 1 101 ? 10.990 8.984 -27.057 1.00 76.25 101 GLN A C 1
ATOM 774 O O . GLN A 1 101 ? 11.028 10.133 -27.479 1.00 76.25 101 GLN A O 1
ATOM 779 N N . ALA A 1 102 ? 10.250 8.033 -27.615 1.00 79.56 102 ALA A N 1
ATOM 780 C CA . ALA A 1 102 ? 9.216 8.215 -28.635 1.00 79.56 102 ALA A CA 1
ATOM 781 C C . ALA A 1 102 ? 8.484 6.888 -28.910 1.00 79.56 102 ALA A C 1
ATOM 783 O O . ALA A 1 102 ? 7.258 6.882 -28.869 1.00 79.56 102 ALA A O 1
ATOM 784 N N . PRO A 1 103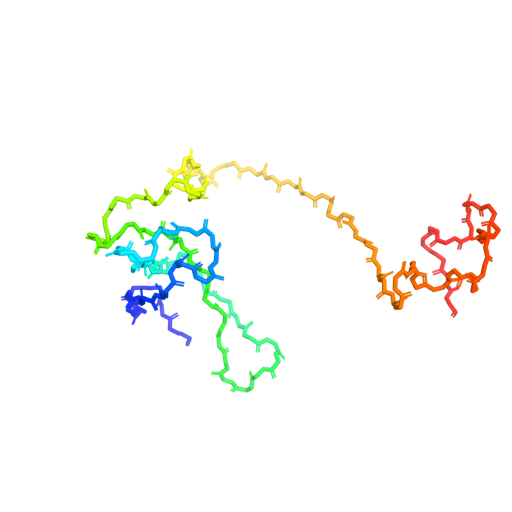 ? 9.178 5.746 -29.119 1.00 82.56 103 PRO A N 1
ATOM 785 C CA . PRO A 1 103 ? 8.493 4.514 -29.513 1.00 82.56 103 PRO A CA 1
ATOM 786 C C . PRO A 1 103 ? 7.778 3.804 -28.351 1.00 82.56 103 PRO A C 1
ATOM 788 O O . PRO A 1 103 ? 7.022 2.871 -28.591 1.00 82.56 103 PRO A O 1
ATOM 791 N N . TYR A 1 104 ? 8.024 4.211 -27.100 1.00 85.88 104 TYR A N 1
ATOM 792 C CA . TYR A 1 104 ? 7.544 3.493 -25.911 1.00 85.88 104 TYR A CA 1
ATOM 793 C C . TYR A 1 104 ? 6.174 3.967 -25.412 1.00 85.88 104 TYR A C 1
ATOM 795 O O . TYR A 1 104 ? 5.445 3.190 -24.800 1.00 85.88 104 TYR A O 1
ATOM 803 N N . TYR A 1 105 ? 5.808 5.229 -25.652 1.00 88.06 105 TYR A N 1
ATOM 804 C CA . TYR A 1 105 ? 4.503 5.738 -25.238 1.00 88.06 105 TYR A CA 1
ATOM 805 C C . TYR A 1 105 ? 3.415 5.105 -26.107 1.00 88.06 105 TYR A C 1
ATOM 807 O O . TYR A 1 105 ? 3.414 5.282 -27.324 1.00 88.06 105 TYR A O 1
ATOM 815 N N . THR A 1 106 ? 2.496 4.352 -25.493 1.00 88.12 106 THR A N 1
ATOM 816 C CA . THR A 1 106 ? 1.420 3.610 -26.187 1.00 88.12 106 THR A CA 1
ATOM 817 C C . THR A 1 106 ? 1.910 2.678 -27.312 1.00 88.12 106 THR A C 1
ATOM 819 O O . THR A 1 106 ? 1.162 2.370 -28.236 1.00 88.12 106 THR A O 1
ATOM 822 N N . GLY A 1 107 ? 3.175 2.246 -27.255 1.00 81.69 107 GLY A N 1
ATOM 823 C CA . GLY A 1 107 ? 3.788 1.392 -28.273 1.00 81.69 107 GLY A CA 1
ATOM 824 C C . GLY A 1 107 ? 3.356 -0.074 -28.171 1.00 81.69 107 GLY A C 1
ATOM 825 O O . GLY A 1 107 ? 2.848 -0.518 -27.141 1.00 81.69 107 GLY A O 1
ATOM 826 N N . PHE A 1 108 ? 3.590 -0.838 -29.238 1.00 71.00 108 PHE A N 1
ATOM 827 C CA . PHE A 1 108 ? 3.424 -2.294 -29.250 1.00 71.00 108 PHE A CA 1
ATOM 828 C C . PHE A 1 108 ? 4.773 -2.979 -28.982 1.00 71.00 108 PHE A C 1
ATOM 830 O O . PHE A 1 108 ? 5.795 -2.537 -29.513 1.00 71.00 108 PHE A O 1
ATOM 837 N N . CYS A 1 109 ? 4.760 -4.040 -28.169 1.00 53.66 109 CYS A N 1
ATOM 838 C CA . CYS A 1 109 ? 5.894 -4.947 -27.959 1.00 53.66 109 CYS A CA 1
ATOM 839 C C . CYS A 1 109 ? 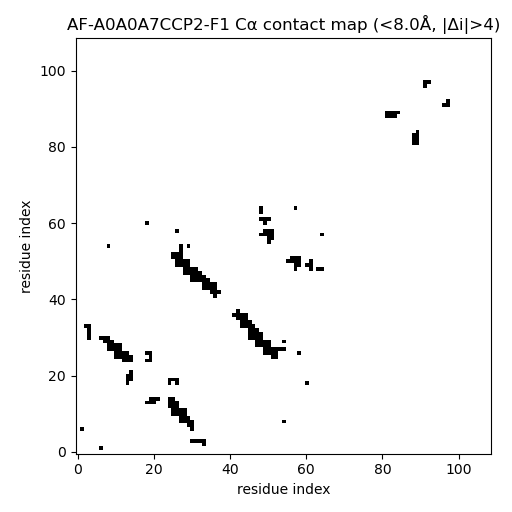5.896 -6.076 -28.992 1.00 53.66 109 CYS A C 1
ATOM 841 O O . CYS A 1 109 ? 4.793 -6.585 -29.298 1.00 53.66 109 CYS A O 1
#

Sequence (109 aa):
FPTLEQLPLWGFDGSSTQQAEGHSSDCVLKPVAVFPDAARTNGVLVMCEVMMPDGKTPHPSNKRATVLDDAGAWFGFEQEYFFYKDGRPLGFPSSGYPAPQAPYYTGFC

Mean predicted aligned error: 5.6 Å